Protein AF-A0AAQ3T5C5-F1 (afdb_monomer)

InterPro domains:
  IPR001005 SANT/Myb domain [PF00249] (14-61)
  IPR001005 SANT/Myb domain [PS50090] (9-61)
  IPR001005 SANT/Myb domain [SM00717] (13-63)
  IPR001005 SANT/Myb domain [cd00167] (16-61)
  IPR009057 Homedomain-like superfamily [SSF46689] (15-88)
  IPR015495 Myb transcription factor, plants [PTHR10641] (1-88)
  IPR017930 Myb domain [PS51294] (9-65)
  IPR017930 Myb domain [PS51294] (66-88)

Foldseek 3Di:
DDDPPQDDPPQQDDDDDDPVNLVLLVVVCVVVNPDPLCCSCVVSVHSHGSVRSNCCQVQPVPPPDDDDDDDPVRVVVVVVCCVVPNDD

pLDDT: mean 90.67, std 10.82, range [53.62, 98.12]

Solvent-accessible surface area (backbone atoms only — not comparable to full-atom values): 5686 Å² total; per-residue (Å²): 135,82,79,75,75,86,54,76,79,76,80,50,65,81,77,85,84,49,74,68,58,49,50,56,52,49,53,53,33,72,75,71,48,88,78,70,35,78,51,45,25,79,74,70,68,46,51,43,42,28,68,53,54,46,50,47,36,75,75,70,66,44,87,88,73,84,84,80,83,77,50,76,67,54,48,52,49,51,54,51,50,40,75,75,68,49,97,122

Structure (mmCIF, N/CA/C/O backbone):
data_AF-A0AAQ3T5C5-F1
#
_entry.id   AF-A0AAQ3T5C5-F1
#
loop_
_atom_site.group_PDB
_atom_site.id
_atom_site.type_symbol
_atom_site.label_atom_id
_atom_site.label_alt_id
_atom_site.label_comp_id
_atom_site.label_asym_id
_atom_site.label_entity_id
_atom_site.label_seq_id
_atom_site.pdbx_PDB_ins_code
_atom_site.Cartn_x
_atom_site.Cartn_y
_atom_site.Cartn_z
_atom_site.occupancy
_atom_site.B_iso_or_equiv
_atom_site.auth_seq_id
_atom_site.auth_comp_id
_atom_site.auth_asym_id
_atom_site.auth_atom_id
_atom_site.pdbx_PDB_model_num
ATOM 1 N N . MET A 1 1 ? 15.873 -23.127 8.364 1.00 53.62 1 MET A N 1
ATOM 2 C CA . MET A 1 1 ? 15.683 -22.702 6.958 1.00 53.62 1 MET A CA 1
ATOM 3 C C . MET A 1 1 ? 15.585 -21.183 6.917 1.00 53.62 1 MET A C 1
ATOM 5 O O . MET A 1 1 ? 14.653 -20.636 7.493 1.00 53.62 1 MET A O 1
ATOM 9 N N . VAL A 1 2 ? 16.557 -20.496 6.312 1.00 59.62 2 VAL A N 1
ATOM 10 C CA . VAL A 1 2 ? 16.513 -19.033 6.138 1.00 59.62 2 VAL A CA 1
ATOM 11 C C . VAL A 1 2 ? 15.569 -18.731 4.980 1.00 59.62 2 VAL A C 1
ATOM 13 O O . VAL A 1 2 ? 15.705 -19.303 3.902 1.00 59.62 2 VAL A O 1
ATOM 16 N N . ARG A 1 3 ? 14.573 -17.873 5.211 1.00 63.62 3 ARG A N 1
ATOM 17 C CA . ARG A 1 3 ? 13.627 -17.471 4.168 1.00 63.62 3 ARG A CA 1
ATOM 18 C C . ARG A 1 3 ? 14.413 -16.722 3.079 1.00 63.62 3 ARG A C 1
ATOM 20 O O . ARG A 1 3 ? 15.064 -15.734 3.425 1.00 63.62 3 ARG A O 1
ATOM 27 N N . PRO A 1 4 ? 14.381 -17.160 1.807 1.00 65.25 4 PRO A N 1
ATOM 28 C CA . PRO A 1 4 ? 15.125 -16.485 0.755 1.00 65.25 4 PRO A CA 1
ATOM 29 C C . PRO A 1 4 ? 14.697 -15.013 0.652 1.00 65.25 4 PRO A C 1
ATOM 31 O O . PRO A 1 4 ? 13.532 -14.688 0.935 1.00 65.25 4 PRO A O 1
ATOM 34 N N . PRO A 1 5 ? 15.629 -14.109 0.301 1.00 66.25 5 PRO A N 1
ATOM 35 C CA . PRO A 1 5 ? 15.324 -12.693 0.167 1.00 66.25 5 PRO A CA 1
ATOM 36 C C . PRO A 1 5 ? 14.171 -12.503 -0.825 1.00 66.25 5 PRO A C 1
ATOM 38 O O . PRO A 1 5 ? 14.080 -13.178 -1.844 1.00 66.25 5 PRO A O 1
ATOM 41 N N . CYS A 1 6 ? 13.252 -11.587 -0.510 1.00 66.25 6 CYS A N 1
ATOM 42 C CA . CYS A 1 6 ? 12.034 -11.380 -1.305 1.00 66.25 6 CYS A CA 1
ATOM 43 C C . CYS A 1 6 ? 12.292 -10.837 -2.725 1.00 66.25 6 CYS A C 1
ATOM 45 O O . CYS A 1 6 ? 11.337 -10.721 -3.494 1.00 66.25 6 CYS A O 1
ATOM 47 N N . CYS A 1 7 ? 13.526 -10.437 -3.033 1.00 66.94 7 CYS A N 1
ATOM 48 C CA . CYS A 1 7 ? 13.946 -9.820 -4.287 1.00 66.94 7 CYS A CA 1
ATOM 49 C C . CYS A 1 7 ? 15.477 -9.718 -4.335 1.00 66.94 7 CYS A C 1
ATOM 51 O O . CYS A 1 7 ? 16.098 -9.441 -3.300 1.00 66.94 7 CYS A O 1
ATOM 53 N N . ASP A 1 8 ? 16.052 -9.874 -5.529 1.00 65.81 8 ASP A N 1
ATOM 54 C CA . ASP A 1 8 ? 17.445 -9.524 -5.797 1.00 65.81 8 ASP A CA 1
ATOM 55 C C . ASP A 1 8 ? 17.621 -8.011 -5.644 1.00 65.81 8 ASP A C 1
ATOM 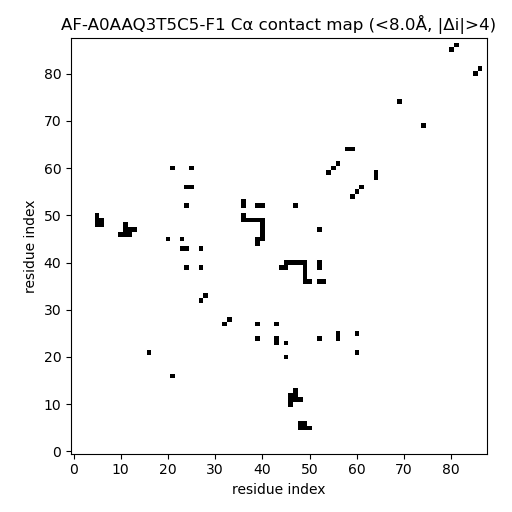57 O O . ASP A 1 8 ? 16.751 -7.216 -6.005 1.00 65.81 8 ASP A O 1
ATOM 61 N N . LYS A 1 9 ? 18.699 -7.606 -4.970 1.00 63.34 9 LYS A N 1
ATOM 62 C CA . LYS A 1 9 ? 18.879 -6.220 -4.512 1.00 63.34 9 LYS A CA 1
ATOM 63 C C . LYS A 1 9 ? 19.269 -5.263 -5.641 1.00 63.34 9 LYS A C 1
ATOM 65 O O . LYS A 1 9 ? 19.184 -4.052 -5.444 1.00 63.34 9 LYS A O 1
ATOM 70 N N . GLU A 1 10 ? 19.707 -5.786 -6.781 1.00 68.00 10 GLU A N 1
ATOM 71 C CA . GLU A 1 10 ? 20.201 -4.986 -7.898 1.00 68.00 10 GLU A CA 1
ATOM 72 C C . GLU A 1 10 ? 19.039 -4.414 -8.722 1.00 68.00 10 GLU A C 1
ATOM 74 O O . GLU A 1 10 ? 18.079 -5.106 -9.050 1.00 68.00 10 GLU A O 1
ATOM 79 N N . GLY A 1 11 ? 19.084 -3.110 -9.003 1.00 71.31 11 GLY A N 1
ATOM 80 C CA . GLY A 1 11 ? 18.101 -2.417 -9.844 1.00 71.31 11 GLY A CA 1
ATOM 81 C C . GLY A 1 11 ? 16.762 -2.050 -9.185 1.00 71.31 11 GLY A C 1
ATOM 82 O O . GLY A 1 11 ? 16.026 -1.238 -9.745 1.00 71.31 11 GLY A O 1
ATOM 83 N N . VAL A 1 12 ? 16.427 -2.564 -7.995 1.00 80.88 12 VAL A N 1
ATOM 84 C CA . VAL A 1 12 ? 15.154 -2.220 -7.329 1.00 80.88 12 VAL A CA 1
ATOM 85 C C . VAL A 1 12 ? 15.158 -0.760 -6.859 1.00 80.88 12 VAL A C 1
ATOM 87 O O . VAL A 1 12 ? 15.924 -0.376 -5.970 1.00 80.88 12 VAL A O 1
ATOM 90 N N . LYS A 1 13 ? 14.239 0.052 -7.398 1.00 82.12 13 LYS A N 1
ATOM 91 C CA . LYS A 1 13 ? 14.048 1.453 -7.012 1.00 82.12 13 LYS A CA 1
ATOM 92 C C . LYS A 1 13 ? 13.546 1.559 -5.571 1.00 82.12 13 LYS A C 1
ATOM 94 O O . LYS A 1 13 ? 12.476 1.056 -5.207 1.00 82.12 13 LYS A O 1
ATOM 99 N N . LYS A 1 14 ? 14.320 2.275 -4.754 1.00 82.00 14 LYS A N 1
ATOM 100 C CA . LYS A 1 14 ? 13.936 2.725 -3.411 1.00 82.00 14 LYS A CA 1
ATOM 101 C C . LYS A 1 14 ? 13.402 4.152 -3.510 1.00 82.00 14 LYS A C 1
ATOM 103 O O . LYS A 1 14 ? 13.967 4.954 -4.242 1.00 82.00 14 LYS A O 1
ATOM 108 N N . GLY A 1 15 ? 12.341 4.461 -2.770 1.00 87.38 15 GLY A N 1
ATOM 109 C CA . GLY A 1 15 ? 11.752 5.803 -2.750 1.00 87.38 15 GLY A CA 1
ATOM 110 C C . GLY A 1 15 ? 10.265 5.835 -3.115 1.00 87.38 15 GLY A C 1
ATOM 111 O O . GLY A 1 15 ? 9.638 4.770 -3.217 1.00 87.38 15 GLY A O 1
ATOM 112 N N . PRO A 1 16 ? 9.6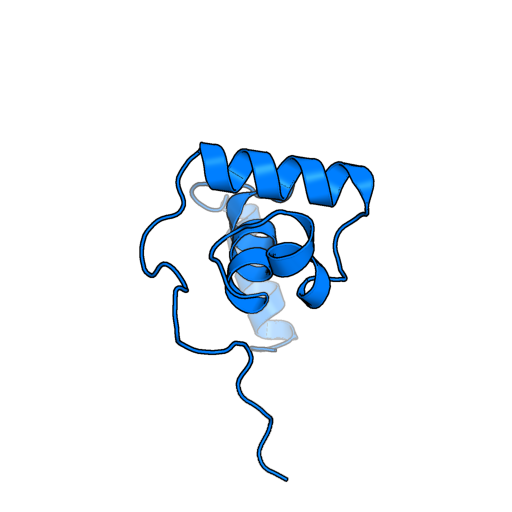94 7.043 -3.268 1.00 93.88 16 PRO A N 1
ATOM 113 C CA . PRO A 1 16 ? 8.268 7.241 -3.517 1.00 93.88 16 PRO A CA 1
ATOM 114 C C . PRO A 1 16 ? 7.844 6.599 -4.837 1.00 93.88 16 PRO A C 1
ATOM 116 O O . PRO A 1 16 ? 8.655 6.475 -5.750 1.00 93.88 16 PRO A O 1
ATOM 119 N N . TRP A 1 17 ? 6.592 6.151 -4.909 1.00 96.75 17 TRP A N 1
ATOM 120 C CA . TRP A 1 17 ? 5.977 5.657 -6.143 1.00 96.75 17 TRP A CA 1
ATOM 121 C C . TRP A 1 17 ? 5.602 6.828 -7.039 1.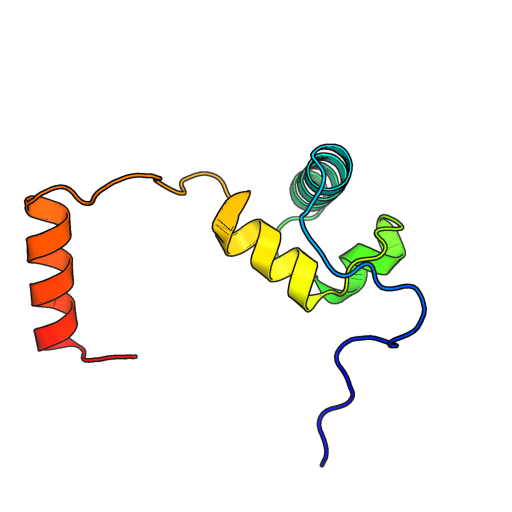00 96.75 17 TRP A C 1
ATOM 123 O O . TRP A 1 17 ? 5.047 7.812 -6.543 1.00 96.75 17 TRP A O 1
ATOM 133 N N . THR A 1 18 ? 5.908 6.720 -8.328 1.00 96.94 18 THR A N 1
ATOM 134 C CA . THR A 1 18 ? 5.452 7.704 -9.311 1.00 96.94 18 THR A CA 1
ATOM 135 C C . THR A 1 18 ? 4.049 7.351 -9.818 1.00 96.94 18 THR A C 1
ATOM 137 O O . THR A 1 18 ? 3.651 6.182 -9.750 1.00 96.94 18 THR A O 1
ATOM 140 N N . PRO A 1 19 ? 3.284 8.328 -10.339 1.00 97.31 19 PRO A N 1
ATOM 141 C CA . PRO A 1 19 ? 1.973 8.061 -10.928 1.00 97.31 19 PRO A CA 1
ATOM 142 C C . PRO A 1 19 ? 2.022 7.021 -12.055 1.00 97.31 19 PRO A C 1
ATOM 144 O O . PRO A 1 19 ? 1.117 6.203 -12.178 1.00 97.31 19 PRO A O 1
ATOM 147 N N . GLU A 1 20 ? 3.094 6.995 -12.844 1.00 97.75 20 GLU A N 1
ATOM 148 C CA . GLU A 1 20 ? 3.278 6.038 -13.940 1.00 97.75 20 GLU A CA 1
ATOM 149 C C . GLU A 1 20 ? 3.454 4.614 -13.405 1.00 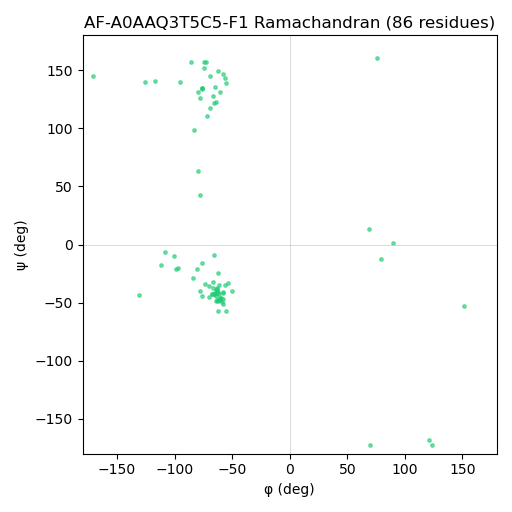97.75 20 GLU A C 1
ATOM 151 O O . GLU A 1 20 ? 2.847 3.676 -13.920 1.00 97.75 20 GLU A O 1
ATOM 156 N N . GLU A 1 21 ? 4.241 4.445 -12.337 1.00 97.50 21 GLU A N 1
ATOM 157 C CA . GLU A 1 21 ? 4.381 3.147 -11.674 1.00 97.50 21 GLU A CA 1
ATOM 158 C C . GLU A 1 21 ? 3.044 2.671 -11.086 1.00 97.50 21 GLU A C 1
ATOM 160 O O . GLU A 1 21 ? 2.718 1.485 -11.175 1.00 97.50 21 GLU A O 1
ATOM 165 N N . ASP A 1 22 ? 2.265 3.588 -10.504 1.00 97.94 22 ASP A N 1
ATOM 166 C CA . ASP A 1 22 ? 0.935 3.283 -9.976 1.00 97.94 22 ASP A CA 1
ATOM 167 C C . ASP A 1 22 ? -0.025 2.847 -11.087 1.00 97.94 22 ASP A C 1
ATOM 169 O O . ASP A 1 22 ? -0.726 1.852 -10.916 1.00 97.94 22 ASP A O 1
ATOM 173 N N . LEU A 1 23 ? -0.033 3.537 -12.232 1.00 98.12 23 LEU A N 1
ATOM 174 C CA . LEU A 1 23 ? -0.868 3.180 -13.382 1.00 98.12 23 LEU A CA 1
ATOM 175 C C . LEU A 1 23 ? -0.550 1.774 -13.896 1.00 98.12 23 LEU A C 1
ATOM 177 O O . LEU A 1 23 ? -1.467 0.981 -14.104 1.00 98.12 23 LEU A O 1
ATOM 181 N N . VAL A 1 24 ? 0.735 1.444 -14.039 1.00 98.06 24 VAL A N 1
ATOM 182 C CA . VAL A 1 24 ? 1.186 0.107 -14.455 1.00 98.06 24 VAL A CA 1
ATOM 183 C C . VAL A 1 24 ? 0.762 -0.965 -13.448 1.00 98.06 24 VAL A C 1
ATOM 185 O O . VAL A 1 24 ? 0.345 -2.060 -13.825 1.00 98.06 24 VAL A O 1
ATOM 188 N N . LEU A 1 25 ? 0.858 -0.669 -12.150 1.00 97.75 25 LEU A N 1
ATOM 189 C CA . LEU A 1 25 ? 0.434 -1.604 -11.113 1.00 97.75 25 LEU A CA 1
ATOM 190 C C . LEU A 1 25 ? -1.089 -1.809 -11.124 1.00 97.75 25 LEU A C 1
ATOM 192 O O . LEU A 1 25 ? -1.557 -2.940 -10.990 1.00 97.75 25 LEU A O 1
ATOM 196 N N . VAL A 1 26 ? -1.858 -0.729 -11.277 1.00 97.75 26 VAL A N 1
ATOM 197 C CA . VAL A 1 26 ? -3.326 -0.759 -11.325 1.00 97.75 26 VAL A CA 1
ATOM 198 C C . VAL A 1 26 ? -3.809 -1.546 -12.537 1.00 97.75 26 VAL A C 1
ATOM 200 O O . VAL A 1 26 ? -4.651 -2.425 -12.362 1.00 97.75 26 VAL A O 1
ATOM 203 N N . SER A 1 27 ? -3.271 -1.281 -13.731 1.00 97.62 27 SER A N 1
ATOM 204 C CA . SER A 1 27 ? -3.692 -1.964 -14.961 1.00 97.62 27 SER A CA 1
ATOM 205 C C . SER A 1 27 ? -3.460 -3.471 -14.874 1.00 97.62 27 SER A C 1
ATOM 207 O O . SER A 1 27 ? -4.382 -4.252 -15.101 1.00 97.62 27 SER A O 1
ATOM 209 N N . TYR A 1 28 ? -2.277 -3.886 -14.414 1.00 97.75 28 TYR A N 1
ATOM 210 C CA . TYR A 1 28 ? -1.959 -5.299 -14.217 1.00 97.75 28 TYR A CA 1
ATOM 211 C C . TYR A 1 28 ? -2.933 -5.986 -13.245 1.00 97.75 28 TYR A C 1
ATOM 213 O O . TYR A 1 28 ? -3.354 -7.122 -13.462 1.00 97.75 28 TYR A O 1
ATOM 221 N N . ILE A 1 29 ? -3.301 -5.316 -12.149 1.00 97.06 29 ILE A N 1
ATOM 222 C CA . ILE A 1 29 ? -4.215 -5.882 -11.146 1.00 97.06 29 ILE A CA 1
ATOM 223 C C . ILE A 1 29 ? -5.658 -5.909 -11.648 1.00 97.06 29 ILE A C 1
ATOM 225 O O . ILE A 1 29 ? -6.393 -6.828 -11.295 1.00 97.06 29 ILE A O 1
ATOM 229 N N . GLN A 1 30 ? -6.077 -4.935 -12.455 1.00 96.12 30 GLN A N 1
ATOM 230 C CA . GLN A 1 30 ? -7.393 -4.959 -13.093 1.00 96.12 30 GLN A CA 1
ATOM 231 C C . GLN A 1 30 ? -7.524 -6.142 -14.058 1.00 96.12 30 GLN A C 1
ATOM 233 O O . GLN A 1 30 ? -8.573 -6.778 -14.088 1.00 96.12 30 GLN A O 1
ATOM 238 N N . GLU A 1 31 ? -6.457 -6.473 -14.788 1.00 97.12 31 GLU A N 1
ATOM 239 C CA . GLU A 1 31 ? -6.446 -7.587 -15.739 1.00 97.12 31 GLU A CA 1
ATOM 240 C C . GLU A 1 31 ? -6.341 -8.964 -15.060 1.00 97.12 31 GLU A C 1
ATOM 242 O O . GLU A 1 31 ? -7.051 -9.900 -15.423 1.00 97.12 31 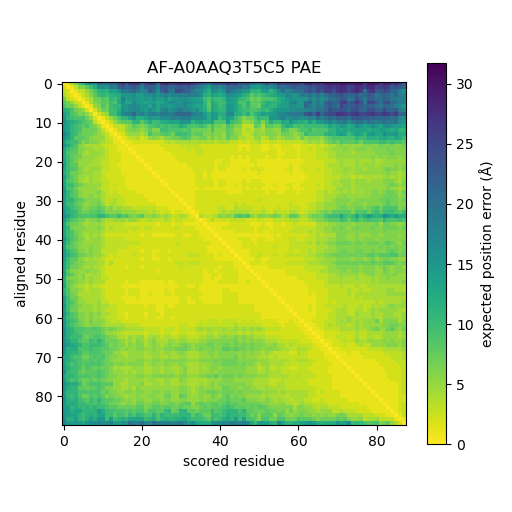GLU A O 1
ATOM 247 N N . HIS A 1 32 ? -5.466 -9.112 -14.060 1.00 96.06 32 HIS A N 1
ATOM 248 C CA . HIS A 1 32 ? -5.137 -10.424 -13.478 1.00 96.06 32 HIS A CA 1
ATOM 249 C C . HIS A 1 32 ? -5.689 -10.663 -12.068 1.00 96.06 32 HIS A C 1
ATOM 251 O O . HIS A 1 32 ? -5.538 -11.757 -11.518 1.00 96.06 32 HIS A O 1
ATOM 257 N N . GLY A 1 33 ? -6.292 -9.646 -11.460 1.00 94.62 33 GLY A N 1
ATOM 258 C CA . GLY A 1 33 ? -6.725 -9.660 -10.070 1.00 94.62 33 GLY A CA 1
ATOM 259 C C . GLY A 1 33 ? -5.578 -9.490 -9.057 1.00 94.62 33 GLY A C 1
ATOM 260 O O . GLY A 1 33 ? -4.395 -9.703 -9.352 1.00 94.62 33 GLY A O 1
ATOM 261 N N . PRO A 1 34 ? -5.901 -9.100 -7.811 1.00 91.94 34 PRO A N 1
ATOM 262 C CA . PRO A 1 34 ? -4.913 -8.980 -6.745 1.00 91.94 34 PRO A CA 1
ATOM 263 C C . PRO A 1 34 ? -4.519 -10.364 -6.206 1.00 91.94 34 PRO A C 1
ATOM 265 O O . PRO A 1 34 ? -5.377 -11.181 -5.888 1.00 91.94 34 PRO A O 1
ATOM 268 N N . GLY A 1 35 ? -3.220 -10.620 -6.009 1.00 88.31 35 GLY A N 1
ATOM 269 C CA . GLY A 1 35 ? -2.769 -11.821 -5.291 1.00 88.31 35 GLY A CA 1
ATOM 270 C C . GLY A 1 35 ? -1.396 -12.340 -5.693 1.00 88.31 35 GLY A C 1
ATOM 271 O O . GLY A 1 35 ? -0.527 -12.505 -4.834 1.00 88.31 35 GLY A O 1
ATOM 272 N N . ASN A 1 36 ? -1.160 -12.569 -6.988 1.00 91.44 36 ASN A N 1
ATOM 273 C CA . ASN A 1 36 ? 0.121 -13.097 -7.469 1.00 91.44 36 ASN A CA 1
ATOM 274 C C . ASN A 1 36 ? 1.202 -12.002 -7.572 1.00 91.44 36 ASN A C 1
ATOM 276 O O . ASN A 1 36 ? 1.721 -11.690 -8.643 1.00 91.44 36 ASN A O 1
ATOM 280 N N . TRP A 1 37 ? 1.565 -11.419 -6.427 1.00 93.69 37 TRP A N 1
ATOM 281 C CA . TRP A 1 37 ? 2.507 -10.299 -6.327 1.00 93.69 37 TRP A CA 1
ATOM 282 C C . TRP A 1 37 ? 3.915 -10.629 -6.816 1.00 93.69 37 TRP A C 1
ATOM 284 O O . TRP A 1 37 ? 4.649 -9.720 -7.185 1.00 93.69 37 TRP A O 1
ATOM 294 N N . ARG A 1 38 ? 4.306 -11.912 -6.803 1.00 91.56 38 ARG A N 1
ATOM 295 C CA . ARG A 1 38 ? 5.616 -12.355 -7.301 1.00 91.56 38 ARG A CA 1
ATOM 296 C C . ARG A 1 38 ? 5.757 -12.168 -8.805 1.00 91.56 38 ARG A C 1
ATOM 298 O O . ARG A 1 38 ? 6.859 -11.907 -9.260 1.00 91.56 38 ARG A O 1
ATOM 305 N N . ALA A 1 39 ? 4.658 -12.291 -9.545 1.00 92.69 39 ALA A N 1
ATOM 306 C CA . ALA A 1 39 ? 4.665 -12.148 -10.992 1.00 92.69 39 ALA A CA 1
ATOM 307 C C . ALA A 1 39 ? 4.646 -10.682 -11.447 1.00 92.69 39 ALA A C 1
ATOM 309 O O . ALA A 1 39 ? 5.056 -10.408 -12.568 1.00 92.69 39 ALA A O 1
ATOM 310 N N . VAL A 1 40 ? 4.205 -9.752 -10.587 1.00 94.94 40 VAL A N 1
ATOM 311 C CA . VAL A 1 40 ? 4.039 -8.334 -10.946 1.00 94.94 40 VAL A CA 1
ATOM 312 C C . VAL A 1 40 ? 5.335 -7.732 -11.503 1.00 94.94 40 VAL A C 1
ATOM 314 O O . VAL A 1 40 ? 5.304 -7.305 -12.650 1.00 94.94 40 VAL A O 1
ATOM 317 N N . PRO A 1 41 ? 6.488 -7.744 -10.796 1.00 92.38 41 PRO A N 1
ATOM 318 C CA . PRO A 1 41 ? 7.679 -7.039 -11.280 1.00 92.38 41 PRO A CA 1
ATOM 319 C C . PRO A 1 41 ? 8.171 -7.573 -12.628 1.00 92.38 41 PRO A C 1
ATOM 321 O O . PRO A 1 41 ? 8.476 -6.803 -13.533 1.00 92.38 41 PRO A O 1
ATOM 324 N N . THR A 1 42 ? 8.186 -8.900 -12.780 1.00 91.75 42 THR A N 1
ATOM 325 C CA . THR A 1 42 ? 8.657 -9.569 -13.996 1.00 91.75 42 THR A CA 1
ATOM 326 C C . THR A 1 42 ? 7.715 -9.360 -15.179 1.00 91.75 42 THR A C 1
ATOM 328 O O . THR A 1 42 ? 8.185 -9.242 -16.303 1.00 91.75 42 THR A O 1
ATOM 331 N N . ARG A 1 43 ? 6.396 -9.309 -14.953 1.00 93.88 43 ARG A N 1
ATOM 332 C CA . ARG A 1 43 ? 5.410 -9.152 -16.035 1.00 93.88 43 ARG A CA 1
ATOM 333 C C . ARG A 1 43 ? 5.182 -7.705 -16.447 1.00 93.88 43 ARG A C 1
ATOM 335 O O . ARG A 1 43 ? 4.850 -7.465 -17.599 1.00 93.88 43 ARG A O 1
ATOM 342 N N . THR A 1 44 ? 5.3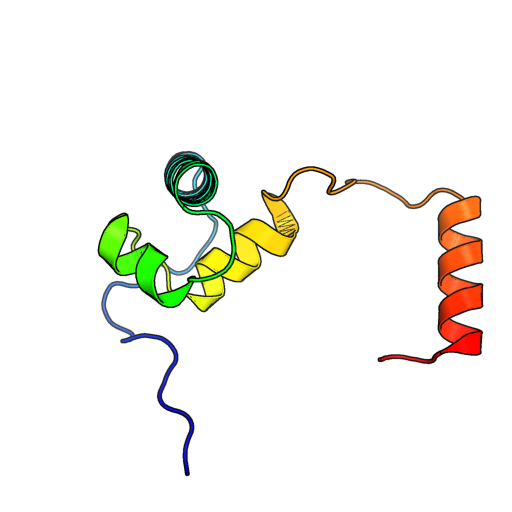50 -6.755 -15.532 1.00 94.31 44 THR A N 1
ATOM 343 C CA . THR A 1 44 ? 5.107 -5.335 -15.817 1.00 94.31 44 THR A CA 1
ATOM 344 C C . THR A 1 44 ? 6.382 -4.543 -16.092 1.00 94.31 44 THR A C 1
ATOM 346 O O . THR A 1 44 ? 6.301 -3.370 -16.445 1.00 94.31 44 THR A O 1
ATOM 349 N N . GLY A 1 45 ? 7.560 -5.131 -15.855 1.00 93.06 45 GLY A N 1
ATOM 350 C CA . GLY A 1 45 ? 8.840 -4.423 -15.924 1.00 93.06 45 GLY A CA 1
ATOM 351 C C . GLY A 1 45 ? 9.033 -3.388 -14.808 1.00 93.06 45 GLY A C 1
ATOM 352 O O . GLY A 1 45 ? 9.938 -2.558 -14.885 1.00 93.06 45 GLY A O 1
ATOM 353 N N . LEU A 1 46 ? 8.195 -3.406 -13.762 1.00 93.62 46 LEU A N 1
ATOM 354 C CA . LEU A 1 46 ? 8.362 -2.499 -12.630 1.00 93.62 46 LEU A CA 1
ATOM 355 C C . LEU A 1 46 ? 9.647 -2.840 -11.880 1.00 93.62 46 LEU A C 1
ATOM 357 O O . LEU A 1 46 ? 9.818 -3.950 -11.378 1.00 93.62 46 LEU A O 1
ATOM 361 N N . MET A 1 47 ? 10.491 -1.831 -11.670 1.00 93.56 47 MET A N 1
ATOM 362 C CA . MET A 1 47 ? 11.701 -1.935 -10.846 1.00 93.56 47 MET A CA 1
ATOM 363 C C . MET A 1 47 ? 11.366 -1.882 -9.344 1.00 93.56 47 MET A C 1
ATOM 365 O O . MET A 1 47 ? 12.016 -1.195 -8.557 1.00 93.56 47 MET A O 1
ATOM 369 N N . ARG A 1 48 ? 10.308 -2.585 -8.933 1.00 93.06 48 ARG A N 1
ATOM 370 C CA . ARG A 1 48 ? 9.777 -2.655 -7.569 1.00 93.06 48 ARG A CA 1
ATOM 371 C C . ARG A 1 48 ? 9.688 -4.111 -7.158 1.00 93.06 48 ARG A C 1
ATOM 373 O O . ARG A 1 48 ? 9.291 -4.956 -7.944 1.00 93.06 48 ARG A O 1
ATOM 380 N N . CYS A 1 49 ? 10.022 -4.427 -5.912 1.00 92.38 49 CYS A N 1
ATOM 381 C CA . CYS A 1 49 ? 9.880 -5.801 -5.447 1.00 92.38 49 CYS A CA 1
ATOM 382 C C . CYS A 1 49 ? 8.415 -6.174 -5.192 1.00 92.38 49 CYS A C 1
ATOM 384 O O . CYS A 1 49 ? 7.589 -5.326 -4.850 1.00 92.38 49 CYS A O 1
ATOM 386 N N . SER A 1 50 ? 8.117 -7.472 -5.229 1.00 92.56 50 SER A N 1
ATOM 387 C CA . SER A 1 50 ? 6.785 -8.049 -4.993 1.00 92.56 50 SER A CA 1
ATOM 388 C C . SER A 1 50 ? 6.129 -7.542 -3.704 1.00 92.56 50 SER A C 1
ATOM 390 O O . SER A 1 50 ? 4.936 -7.242 -3.664 1.00 92.56 50 SER A O 1
ATOM 392 N N . LYS A 1 51 ? 6.924 -7.397 -2.631 1.00 92.19 51 LYS A N 1
ATOM 393 C CA . LYS A 1 51 ? 6.462 -6.837 -1.353 1.00 92.19 51 LYS A CA 1
ATOM 394 C C . LYS A 1 51 ? 6.049 -5.369 -1.497 1.00 92.19 51 LYS A C 1
ATOM 396 O O . LYS A 1 51 ? 5.024 -4.989 -0.939 1.00 92.19 51 LYS A O 1
ATOM 401 N N . SER A 1 52 ? 6.831 -4.568 -2.223 1.00 94.19 52 SER A N 1
ATOM 402 C CA . SER A 1 52 ? 6.532 -3.156 -2.480 1.00 94.19 52 SER A CA 1
ATOM 403 C C . SER A 1 52 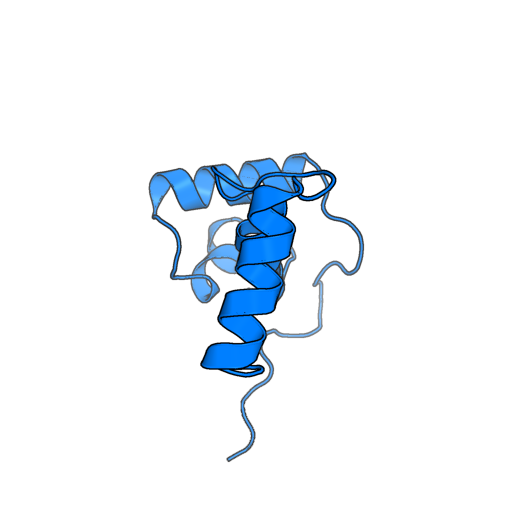? 5.239 -3.011 -3.280 1.00 94.19 52 SER A C 1
ATOM 405 O O . SER A 1 52 ? 4.354 -2.281 -2.846 1.00 94.19 52 SER A O 1
ATOM 407 N N . CYS A 1 53 ? 5.075 -3.776 -4.368 1.00 95.50 53 CYS A N 1
ATOM 408 C CA . CYS A 1 53 ? 3.855 -3.760 -5.184 1.00 95.50 53 CYS A CA 1
ATOM 409 C C . CYS A 1 53 ? 2.611 -4.107 -4.353 1.00 95.50 53 CYS A C 1
ATOM 411 O O . CYS A 1 53 ? 1.621 -3.378 -4.379 1.00 95.50 53 CYS A O 1
ATOM 413 N N . ARG A 1 54 ? 2.686 -5.169 -3.535 1.00 96.31 54 ARG A N 1
ATOM 414 C CA . ARG A 1 54 ? 1.593 -5.546 -2.626 1.00 96.31 54 ARG A CA 1
ATOM 415 C C . ARG A 1 54 ? 1.237 -4.421 -1.661 1.00 96.31 54 ARG A C 1
ATOM 417 O O . ARG A 1 54 ? 0.067 -4.092 -1.515 1.00 96.31 54 ARG A O 1
ATOM 424 N N . LEU A 1 55 ? 2.233 -3.857 -0.974 1.00 95.56 55 LEU A N 1
ATOM 425 C CA . LEU A 1 55 ? 2.002 -2.792 0.005 1.00 95.56 55 LEU A CA 1
ATOM 426 C C . LEU A 1 55 ? 1.437 -1.537 -0.657 1.00 95.56 55 LEU A C 1
ATOM 428 O O . LEU A 1 55 ? 0.541 -0.913 -0.094 1.00 95.56 55 LEU A O 1
ATOM 432 N N . ARG A 1 56 ? 1.917 -1.186 -1.855 1.00 97.12 56 ARG A N 1
ATOM 433 C CA . ARG A 1 56 ? 1.405 -0.036 -2.596 1.00 97.12 56 ARG A CA 1
ATOM 434 C C . ARG A 1 56 ? -0.072 -0.207 -2.928 1.00 97.12 56 ARG A C 1
ATOM 436 O O . ARG A 1 56 ? -0.861 0.689 -2.634 1.00 97.12 56 ARG A O 1
ATOM 443 N N . TRP A 1 57 ? -0.454 -1.369 -3.452 1.00 96.88 57 TRP A N 1
ATOM 444 C CA . TRP A 1 57 ? -1.854 -1.658 -3.734 1.00 96.88 57 TRP A CA 1
ATOM 445 C C . TRP A 1 57 ? -2.709 -1.649 -2.467 1.00 96.88 57 TRP A C 1
ATOM 447 O O . TRP A 1 57 ? -3.648 -0.865 -2.370 1.00 96.88 57 TRP A O 1
ATOM 457 N N . THR A 1 58 ? -2.362 -2.474 -1.475 1.00 96.31 58 THR A N 1
ATOM 458 C CA . THR A 1 58 ? -3.189 -2.669 -0.276 1.00 96.31 58 THR A CA 1
ATOM 459 C C . THR A 1 58 ? -3.380 -1.390 0.533 1.00 96.31 58 THR A C 1
ATOM 461 O O . THR A 1 58 ? -4.455 -1.205 1.094 1.00 96.31 58 THR A O 1
ATOM 464 N N . ASN A 1 59 ? -2.370 -0.517 0.584 1.00 95.88 59 ASN A N 1
ATOM 465 C CA . ASN A 1 59 ? -2.402 0.659 1.453 1.00 95.88 59 ASN A CA 1
ATOM 466 C C . ASN A 1 59 ? -2.807 1.946 0.728 1.00 95.88 59 ASN A C 1
ATOM 468 O O . ASN A 1 59 ? -3.217 2.894 1.391 1.00 95.88 59 ASN A O 1
ATOM 472 N N . TYR A 1 60 ? -2.674 2.013 -0.603 1.00 95.69 60 TYR A N 1
ATOM 473 C CA . TYR A 1 60 ? -2.909 3.260 -1.339 1.00 95.69 60 TYR A CA 1
ATOM 474 C C . TYR A 1 60 ? -3.821 3.111 -2.560 1.00 95.69 60 TYR A C 1
ATOM 476 O O . TYR A 1 60 ? -4.671 3.973 -2.766 1.00 95.69 60 TYR A O 1
ATOM 484 N N . LEU A 1 61 ? -3.667 2.076 -3.386 1.00 96.19 61 LEU A N 1
ATOM 485 C CA . LEU A 1 61 ? -4.356 2.037 -4.688 1.00 96.19 61 LEU A CA 1
ATOM 486 C C . LEU A 1 61 ? -5.661 1.234 -4.680 1.00 96.19 61 LEU A C 1
ATOM 488 O O . LEU A 1 61 ? -6.499 1.434 -5.556 1.00 96.19 61 LEU A O 1
ATOM 492 N N . ARG A 1 62 ? -5.860 0.339 -3.705 1.00 95.88 62 ARG A N 1
ATOM 493 C CA . ARG A 1 62 ? -7.062 -0.496 -3.638 1.00 95.88 62 ARG A CA 1
ATOM 494 C C . ARG A 1 62 ? -8.323 0.380 -3.512 1.00 95.88 62 ARG A C 1
ATOM 496 O O . ARG A 1 62 ? -8.385 1.231 -2.621 1.00 95.88 62 ARG A O 1
ATOM 503 N N . PRO A 1 63 ? -9.362 0.137 -4.331 1.00 94.75 63 PRO A N 1
ATOM 504 C CA . PRO A 1 63 ? -10.650 0.804 -4.173 1.00 94.75 63 PRO A CA 1
ATOM 505 C C . PRO A 1 63 ? -11.244 0.593 -2.774 1.00 94.75 63 PRO A C 1
ATOM 507 O O . PRO A 1 63 ? -11.123 -0.488 -2.194 1.00 94.75 63 PRO A O 1
ATOM 510 N N . GLY A 1 64 ? -11.899 1.625 -2.240 1.00 92.94 64 GLY A N 1
ATOM 511 C CA . GLY A 1 64 ? -12.539 1.588 -0.920 1.00 92.94 64 GLY A CA 1
ATOM 512 C C . GLY A 1 64 ? -11.645 2.012 0.250 1.00 92.94 64 GLY A C 1
ATOM 513 O O . GLY A 1 64 ? -12.108 2.020 1.388 1.00 92.94 64 GLY A O 1
ATOM 514 N N . ILE A 1 65 ? -10.392 2.406 0.001 1.00 94.12 65 ILE A N 1
ATOM 515 C CA . ILE A 1 65 ? -9.553 3.025 1.035 1.00 94.12 65 ILE A CA 1
ATOM 516 C C . ILE A 1 65 ? -10.065 4.443 1.314 1.00 94.12 65 ILE A C 1
ATOM 518 O O . ILE A 1 65 ? -9.905 5.348 0.491 1.00 94.12 65 ILE A O 1
ATOM 522 N N . LYS A 1 66 ? -10.647 4.639 2.500 1.00 94.19 66 LYS A N 1
ATOM 523 C CA . LYS A 1 66 ? -10.977 5.963 3.036 1.00 94.19 66 LYS A CA 1
ATOM 524 C C . LYS A 1 66 ? -9.704 6.648 3.539 1.00 94.19 66 LYS A C 1
ATOM 526 O O . LYS A 1 66 ? -8.899 6.030 4.231 1.00 94.19 66 LYS A O 1
ATOM 531 N N . ARG A 1 67 ? -9.524 7.922 3.186 1.00 91.81 67 ARG A N 1
ATOM 532 C CA . ARG A 1 67 ? -8.419 8.772 3.655 1.00 91.81 67 ARG A CA 1
ATOM 533 C C . ARG A 1 67 ? -8.983 9.941 4.446 1.00 91.81 67 ARG A C 1
ATOM 535 O O . ARG A 1 67 ? -9.982 10.517 4.030 1.00 91.81 67 ARG A O 1
ATOM 542 N N . GLY A 1 68 ? -8.305 10.307 5.525 1.00 92.31 68 GLY A N 1
ATOM 543 C CA . GLY A 1 68 ? -8.728 11.374 6.426 1.00 92.31 68 GLY A CA 1
ATOM 544 C C . GLY A 1 68 ? -8.918 10.862 7.847 1.00 92.31 68 GLY A C 1
ATOM 545 O O . GLY A 1 68 ? -8.491 9.754 8.177 1.00 92.31 68 GLY A O 1
ATOM 546 N N . ASN A 1 69 ? -9.538 11.696 8.674 1.00 95.50 69 ASN A N 1
ATOM 547 C CA . AS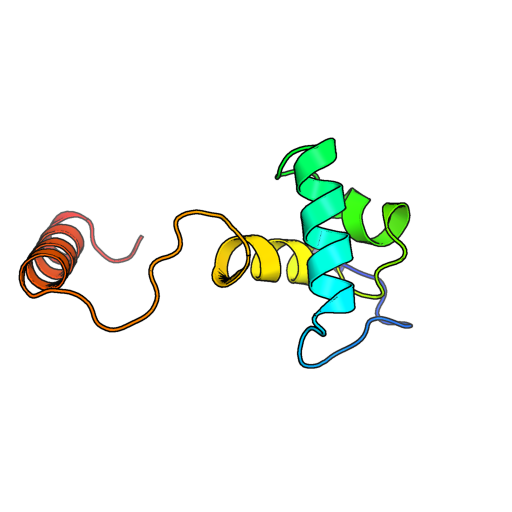N A 1 69 ? -9.804 11.377 10.070 1.00 95.50 69 ASN A CA 1
ATOM 548 C C . ASN A 1 69 ? -10.947 10.364 10.188 1.00 95.50 69 ASN A C 1
ATOM 550 O O . ASN A 1 69 ? -11.839 10.323 9.338 1.00 95.50 69 ASN A O 1
ATOM 554 N N . PHE A 1 70 ? -10.925 9.575 11.260 1.00 96.25 70 PHE A N 1
ATOM 555 C CA . PHE A 1 70 ? -12.060 8.738 11.627 1.00 96.25 70 PHE A CA 1
ATOM 556 C C . PHE A 1 70 ? -13.224 9.606 12.098 1.00 96.25 70 PHE A C 1
ATOM 558 O O . PHE A 1 70 ? -13.031 10.645 12.726 1.00 96.25 70 PHE A O 1
ATOM 565 N N . THR A 1 71 ? -14.437 9.163 11.792 1.00 97.62 71 THR A N 1
ATOM 566 C CA . THR A 1 71 ? -15.645 9.699 12.426 1.00 97.62 71 THR A CA 1
ATOM 567 C C . THR A 1 71 ? -15.747 9.217 13.874 1.00 97.62 71 THR A C 1
ATOM 569 O O . THR A 1 71 ? -15.249 8.140 14.201 1.00 97.62 71 THR A O 1
ATOM 572 N N . ASP A 1 72 ? -16.477 9.939 14.727 1.00 97.81 72 ASP A N 1
ATOM 573 C CA . ASP A 1 72 ? -16.702 9.540 16.128 1.00 97.81 72 ASP A CA 1
ATOM 574 C C . ASP A 1 72 ? -17.272 8.116 16.259 1.00 97.81 72 ASP A C 1
ATOM 576 O O . ASP A 1 72 ? -17.003 7.397 17.221 1.00 97.81 72 ASP A O 1
ATOM 580 N N . GLN A 1 73 ? -18.095 7.697 15.292 1.00 97.81 73 GLN A N 1
ATOM 581 C CA . GLN A 1 73 ? -18.647 6.344 15.244 1.00 97.81 73 GLN A CA 1
ATOM 582 C C . GLN A 1 73 ? -17.570 5.305 14.912 1.00 97.81 73 GLN A C 1
ATOM 584 O O . GLN A 1 73 ? -17.504 4.267 15.571 1.00 97.81 73 GLN A O 1
ATOM 589 N N . GLU A 1 74 ? -16.722 5.581 13.916 1.00 97.38 74 GLU A N 1
ATOM 590 C CA . GLU A 1 74 ? -15.596 4.714 13.554 1.00 97.38 74 GLU A CA 1
ATOM 591 C C . GLU A 1 74 ? -14.595 4.610 14.710 1.00 97.38 74 GLU A C 1
ATOM 593 O O . GLU A 1 74 ? -14.158 3.509 15.032 1.00 97.38 74 GLU A O 1
ATOM 598 N N . GLU A 1 75 ? -14.291 5.715 15.390 1.00 97.44 75 GLU A N 1
ATOM 599 C CA . GLU A 1 75 ? -13.384 5.730 16.539 1.00 97.44 75 GLU A CA 1
ATOM 600 C C . GLU A 1 75 ? -13.919 4.884 17.703 1.00 97.44 75 GLU A C 1
ATOM 602 O O . GLU A 1 75 ? -13.217 4.002 18.207 1.00 97.44 75 GLU A O 1
ATOM 607 N N . LYS A 1 76 ? -15.192 5.067 18.080 1.00 97.75 76 LYS A N 1
ATOM 608 C CA . LYS A 1 76 ? -15.842 4.239 19.112 1.00 97.75 76 LYS A CA 1
ATOM 609 C C . LYS A 1 76 ? -15.818 2.759 18.747 1.00 97.75 76 LYS A C 1
ATOM 611 O O . LYS A 1 76 ? -15.566 1.920 19.611 1.00 97.75 76 LYS A O 1
ATOM 616 N N . LEU A 1 77 ? -16.063 2.436 17.477 1.00 97.50 77 LEU A N 1
ATOM 617 C CA . LEU A 1 77 ? -16.033 1.061 16.997 1.00 97.50 77 LEU A CA 1
ATOM 618 C C . LEU A 1 77 ? -14.621 0.467 17.069 1.00 97.50 77 LEU A C 1
ATOM 620 O O . LEU A 1 77 ? -14.470 -0.668 17.513 1.00 97.50 77 LEU A O 1
ATOM 624 N N . ILE A 1 78 ? -13.591 1.225 16.686 1.00 96.38 78 ILE A N 1
ATOM 625 C CA . ILE A 1 78 ? -12.188 0.798 16.780 1.00 96.38 78 ILE A CA 1
ATOM 626 C C . ILE A 1 78 ? -11.822 0.480 18.232 1.00 96.38 78 ILE A C 1
ATOM 628 O O . ILE A 1 78 ? -11.306 -0.605 18.498 1.00 96.38 78 ILE A O 1
ATOM 632 N N . ILE A 1 79 ? -12.134 1.380 19.170 1.00 97.00 79 ILE A N 1
ATOM 633 C CA . ILE A 1 79 ? -11.859 1.184 20.603 1.00 97.00 79 ILE A CA 1
ATOM 634 C C . ILE A 1 79 ? -12.596 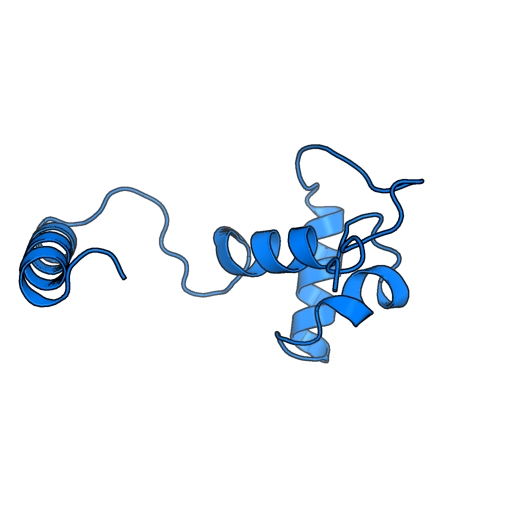-0.054 21.125 1.00 97.00 79 ILE A C 1
ATOM 636 O O . ILE A 1 79 ? -12.003 -0.899 21.795 1.00 97.00 79 ILE A O 1
ATOM 640 N N . HIS A 1 80 ? -13.878 -0.196 20.786 1.00 97.50 80 HIS A N 1
ATOM 641 C CA . HIS A 1 80 ? -14.683 -1.339 21.205 1.00 97.50 80 HIS A CA 1
ATOM 642 C C . HIS A 1 80 ? -14.114 -2.668 20.687 1.00 97.50 80 HIS A C 1
ATOM 644 O O . HIS A 1 80 ? -13.946 -3.615 21.457 1.00 97.50 80 HIS A O 1
ATOM 650 N N . LEU A 1 81 ? -13.766 -2.738 19.399 1.00 97.31 81 LEU A N 1
ATOM 651 C CA . LEU A 1 81 ? -13.197 -3.943 18.797 1.00 97.31 81 LEU A CA 1
ATOM 652 C C . LEU A 1 81 ? -11.804 -4.263 19.352 1.00 97.31 81 LEU A C 1
ATOM 654 O O . LEU A 1 81 ? -11.501 -5.434 19.572 1.00 97.31 81 LEU A O 1
ATOM 658 N N . GLN A 1 82 ? -10.978 -3.252 19.628 1.00 97.31 82 GLN A N 1
ATOM 659 C CA . GLN A 1 82 ? -9.669 -3.436 20.254 1.00 97.31 82 GLN A CA 1
ATOM 660 C C . GLN A 1 82 ? -9.797 -3.985 21.681 1.00 97.31 82 GLN A C 1
ATOM 662 O O . GLN A 1 82 ? -9.067 -4.909 22.034 1.00 97.31 82 GLN A O 1
ATOM 667 N N . ALA A 1 83 ? -10.746 -3.486 22.475 1.00 96.69 83 ALA A N 1
ATOM 668 C CA . ALA A 1 83 ? -11.021 -4.011 23.811 1.00 96.69 83 ALA A CA 1
ATOM 669 C C . ALA A 1 83 ? -11.510 -5.472 23.782 1.00 96.69 83 ALA A C 1
ATOM 671 O O . ALA A 1 83 ? -11.131 -6.263 24.643 1.00 96.69 83 ALA A O 1
ATOM 672 N N . LEU A 1 84 ? -12.323 -5.842 22.786 1.00 97.00 84 LEU A N 1
ATOM 673 C CA . LEU A 1 84 ? -12.861 -7.200 22.651 1.00 97.00 84 LEU A CA 1
ATOM 674 C C . LEU A 1 84 ? -11.858 -8.218 22.088 1.00 97.00 84 LEU A C 1
ATOM 676 O O . LEU A 1 84 ? -11.859 -9.372 22.512 1.00 97.00 84 LEU A O 1
ATOM 680 N N . LEU A 1 85 ? -11.043 -7.829 21.103 1.00 96.75 85 LEU A N 1
ATOM 681 C CA . LEU A 1 85 ? -10.227 -8.763 20.309 1.00 96.75 85 LEU A CA 1
ATOM 682 C C . LEU A 1 85 ? -8.716 -8.632 20.553 1.00 96.75 85 LEU A C 1
ATOM 684 O O . LEU A 1 85 ? -7.961 -9.551 20.218 1.00 96.75 85 LEU A O 1
ATOM 688 N N . GLY A 1 86 ? -8.275 -7.518 21.140 1.00 94.31 86 GLY A N 1
ATOM 689 C CA . GLY A 1 86 ? -6.867 -7.166 21.302 1.00 94.31 86 GLY A CA 1
ATOM 690 C C . GLY A 1 86 ? -6.164 -6.814 19.984 1.00 94.31 86 GLY A C 1
ATOM 691 O O . GLY A 1 86 ? -6.781 -6.709 18.925 1.00 94.31 86 GLY A O 1
ATOM 692 N N . ASN A 1 87 ? -4.841 -6.639 20.050 1.00 90.81 87 ASN A N 1
ATOM 693 C CA . ASN A 1 87 ? -4.005 -6.374 18.875 1.00 90.81 87 ASN A CA 1
ATOM 694 C C . ASN A 1 87 ? -3.669 -7.700 18.184 1.00 90.81 87 ASN A C 1
ATOM 696 O O . ASN A 1 87 ? -2.766 -8.418 18.622 1.00 90.81 87 ASN A O 1
ATOM 700 N N . ARG A 1 88 ? -4.418 -8.027 17.132 1.00 71.06 88 ARG A N 1
ATOM 701 C CA . ARG A 1 88 ? -4.239 -9.227 16.307 1.00 71.06 88 ARG A CA 1
ATOM 702 C C . ARG A 1 88 ? -3.895 -8.869 14.870 1.00 71.06 88 ARG A C 1
ATOM 704 O O . ARG A 1 88 ? -4.438 -7.860 14.371 1.00 71.06 88 ARG A O 1
#

Sequence (88 aa):
MVRPPCCDKEGVKKGPWTPEEDLVLVSYIQEHGPGNWRAVPTRTGLMRCSKSCRLRWTNYLRPGIKRGNFTDQEEKLIIHLQALLGNR

Nearest PDB structures (foldseek):
  6kks-assembly1_A  TM=9.050E-01  e=2.111E-07  Arabidopsis thaliana
  1gv2-assembly1_A  TM=6.570E-01  e=3.597E-05  Mus musculus
  7zx8-assembly1_c  TM=6.440E-01  e=9.308E-03  Homo sapiens
  7zwc-assembly1_c  TM=6.725E-01  e=1.906E-02  Homo sapiens
  8iuh-assembly1_4  TM=5.985E-01  e=1.332E-02  Homo sapiens

Mean predicted aligned error: 5.8 Å

Organism: NCBI:txid547442

Secondary structure (DSSP, 8-state):
-PPPPSS-SSSPPPSPPPHHHHHHHHHHHHHH-S--TTTHHHHH--SS-HHHHHHHIIIIISTT---SPPPHHHHHHHHHHHHHH---

Radius of gyration: 16.89 Å; Cα contacts (8 Å, |Δi|>4): 52; chains: 1; bounding box: 39×34×40 Å